Protein AF-A0A317MPT0-F1 (afdb_monomer)

Radius of gyration: 15.63 Å; Cα contacts (8 Å, |Δi|>4): 198; chains: 1; bounding box: 36×41×41 Å

pLDDT: mean 90.47, std 11.05, range [41.41, 98.31]

Foldseek 3Di:
DQLVVVPDPQAVPEDPVLSCLLRVQLVVQCVVPNDDDRSNVRSLLSSLQQWAQQASHIDGDPPSRGHHQDPQNVQPCRPVDPPSGDDDLQRHRLVDDLVSLLVSCVVLVPPPSVVDDSVRSSVSRSVNNVVRNVVVVVVVVVVD

Secondary structure (DSSP, 8-state):
--HHHH--HHHHTS-HHHHHHHHHHHHHHHHHH-SSHHHHHHHHHHHHHHEEEETTEEEEPGGG--S-SSHHHH-TTTTTSTT------TTS-TTS-HHHHHHHHHHTT-TTGGG--HHHHHHHHHHHHHHHHHHHHHHHHT--

Mean predicted aligned error: 4.8 Å

Solvent-accessible surface area (backbone atoms only — not comparable to full-atom values): 7838 Å² total; per-residue (Å²): 132,60,30,80,79,70,54,50,70,38,39,72,68,21,52,70,67,54,36,48,42,26,27,58,38,21,44,56,29,27,75,73,72,37,86,55,73,67,14,54,53,51,6,52,50,56,31,32,27,45,25,23,45,58,45,46,23,44,40,75,35,73,94,75,40,72,44,58,26,30,71,34,65,65,40,91,46,47,91,73,42,94,88,53,64,54,79,71,42,82,43,29,52,61,69,54,53,54,66,56,44,45,52,53,30,56,76,69,66,48,80,70,53,90,78,48,53,58,66,54,37,45,52,49,46,33,54,48,16,53,53,42,39,52,50,62,54,52,55,56,67,76,74,113

Sequence (144 aa):
MPGVDELPDTLRRSPKKAQRTWIEAHDSAVDEYGEGERAHRVAFAAVKRKFEKVGDHWEAKEGNGSGPSDEQAKNPRAGRRPGADRPTAGGVDAEATKDHLYKRARQLDVRGRSSMTKDELVEALRKESDRRTSRSGSSRRRSR

Structure (mmCIF, N/CA/C/O backbone):
data_AF-A0A317MPT0-F1
#
_entry.id   AF-A0A317MPT0-F1
#
loop_
_atom_site.group_PDB
_atom_site.id
_atom_site.type_symbol
_atom_site.label_atom_id
_atom_site.label_alt_id
_atom_site.label_comp_id
_atom_site.label_asym_id
_atom_site.label_entity_id
_atom_site.label_seq_id
_atom_site.pdbx_PDB_ins_code
_atom_site.Cartn_x
_atom_site.Cartn_y
_atom_site.Cartn_z
_atom_site.occupancy
_atom_site.B_iso_or_equiv
_atom_site.auth_seq_id
_atom_site.auth_comp_id
_atom_site.auth_asym_id
_atom_site.auth_atom_id
_atom_site.pdbx_PDB_model_num
ATOM 1 N N . MET A 1 1 ? 11.179 -9.764 -20.758 1.00 74.88 1 MET A N 1
ATOM 2 C CA . MET A 1 1 ? 9.882 -10.464 -20.741 1.00 74.88 1 MET A CA 1
ATOM 3 C C . MET A 1 1 ? 8.786 -9.417 -20.625 1.00 74.88 1 MET A C 1
ATOM 5 O O . MET A 1 1 ? 8.986 -8.462 -19.8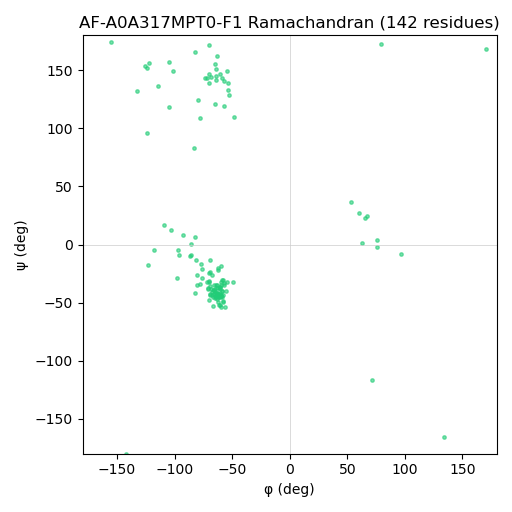79 1.00 74.88 1 MET A O 1
ATOM 9 N N . PRO A 1 2 ? 7.658 -9.543 -21.343 1.00 85.62 2 PRO A N 1
ATOM 10 C CA . PRO A 1 2 ? 6.566 -8.585 -21.213 1.00 85.62 2 PRO A CA 1
ATOM 11 C C . PRO A 1 2 ? 5.883 -8.731 -19.843 1.00 85.62 2 PRO A C 1
ATOM 13 O O . PRO A 1 2 ? 5.754 -9.832 -19.302 1.00 85.62 2 PRO A O 1
ATOM 16 N N . GLY A 1 3 ? 5.401 -7.627 -19.277 1.00 80.44 3 GLY A N 1
ATOM 17 C CA . GLY A 1 3 ? 4.860 -7.576 -17.918 1.00 80.44 3 GLY A CA 1
ATOM 18 C C . GLY A 1 3 ? 3.622 -8.452 -17.711 1.00 80.44 3 GLY A C 1
ATOM 19 O O . GLY A 1 3 ? 3.331 -8.880 -16.596 1.00 80.44 3 GLY A O 1
ATOM 20 N N . VAL A 1 4 ? 2.895 -8.792 -18.776 1.00 89.06 4 VAL A N 1
ATOM 21 C CA . VAL A 1 4 ? 1.796 -9.773 -18.705 1.00 89.06 4 VAL A CA 1
ATOM 22 C C . VAL A 1 4 ? 2.270 -11.151 -18.230 1.00 89.06 4 VAL A C 1
ATOM 24 O O . VAL A 1 4 ? 1.552 -11.816 -17.477 1.00 89.06 4 VAL A O 1
ATOM 27 N N . ASP A 1 5 ? 3.483 -11.553 -18.611 1.00 89.62 5 ASP A N 1
ATOM 28 C CA . ASP A 1 5 ? 4.053 -12.856 -18.269 1.00 89.62 5 ASP A CA 1
ATOM 29 C C . ASP A 1 5 ? 4.622 -12.851 -16.849 1.00 89.62 5 ASP A C 1
ATOM 31 O O . ASP A 1 5 ? 4.461 -13.821 -16.103 1.00 89.62 5 ASP A O 1
ATOM 35 N N . GLU A 1 6 ? 5.186 -11.717 -16.433 1.00 91.44 6 GLU A N 1
ATOM 36 C CA . GLU A 1 6 ? 5.774 -11.527 -15.103 1.00 91.44 6 GLU A CA 1
ATOM 37 C C . GLU A 1 6 ? 4.761 -11.109 -14.030 1.00 91.44 6 GL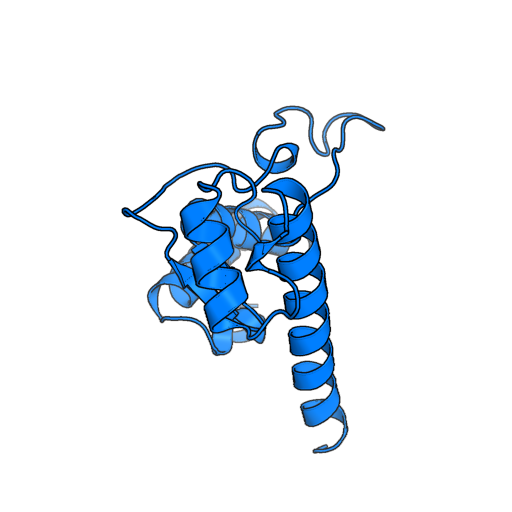U A C 1
ATOM 39 O O . GLU A 1 6 ? 5.119 -10.946 -12.862 1.00 91.44 6 GLU A O 1
ATOM 44 N N . LEU A 1 7 ? 3.483 -10.968 -14.401 1.00 93.31 7 LEU A N 1
ATOM 45 C CA . LEU A 1 7 ? 2.449 -10.441 -13.522 1.00 93.31 7 LEU A CA 1
ATOM 46 C C . LEU A 1 7 ? 2.341 -11.257 -12.217 1.00 93.31 7 LEU A C 1
ATOM 48 O O . LEU A 1 7 ? 1.961 -12.439 -12.261 1.00 93.31 7 LEU A O 1
ATOM 52 N N . PRO A 1 8 ? 2.573 -10.628 -11.048 1.00 93.06 8 PRO A N 1
ATOM 53 C CA . PRO A 1 8 ? 2.488 -11.294 -9.759 1.00 93.06 8 PRO A CA 1
ATOM 54 C C . PRO A 1 8 ? 1.097 -11.859 -9.484 1.00 93.06 8 PRO A C 1
ATOM 56 O O . PRO A 1 8 ? 0.072 -11.266 -9.819 1.00 93.06 8 PRO A O 1
ATOM 59 N N . ASP A 1 9 ? 1.047 -12.978 -8.770 1.00 92.31 9 ASP A N 1
ATOM 60 C CA . ASP A 1 9 ? -0.206 -13.663 -8.446 1.00 92.31 9 ASP A CA 1
ATOM 61 C C . ASP A 1 9 ? -1.215 -12.802 -7.695 1.00 92.31 9 ASP A C 1
ATOM 63 O O . ASP A 1 9 ? -2.422 -12.930 -7.910 1.00 92.31 9 ASP A O 1
ATOM 67 N N . THR A 1 10 ? -0.724 -11.914 -6.830 1.00 94.38 10 THR A N 1
ATOM 68 C CA . THR A 1 10 ? -1.585 -10.959 -6.134 1.00 94.38 10 THR A CA 1
ATOM 69 C C . THR A 1 10 ? -2.287 -10.034 -7.114 1.00 94.38 10 THR A C 1
ATOM 71 O O . THR A 1 10 ? -3.465 -9.761 -6.938 1.00 94.38 10 THR A O 1
ATOM 74 N N . LEU A 1 11 ? -1.613 -9.620 -8.187 1.00 95.94 11 LEU A N 1
ATOM 75 C CA . LEU A 1 11 ? -2.183 -8.779 -9.234 1.00 95.94 11 LEU A CA 1
ATOM 76 C C . LEU A 1 11 ? -3.071 -9.559 -10.199 1.00 95.94 11 LEU A C 1
ATOM 78 O O . LEU A 1 11 ? -4.100 -9.034 -10.614 1.00 95.94 11 LEU A O 1
ATOM 82 N N . ARG A 1 12 ? -2.758 -10.827 -10.495 1.00 95.00 12 ARG A N 1
ATOM 83 C CA . ARG A 1 12 ? -3.633 -11.696 -11.306 1.00 95.00 12 ARG A CA 1
ATOM 84 C C . ARG A 1 12 ? -5.042 -11.831 -10.708 1.00 95.00 12 ARG A C 1
ATOM 86 O O . ARG A 1 12 ? -6.005 -11.933 -11.463 1.00 95.00 12 ARG A O 1
ATOM 93 N N . ARG A 1 13 ? -5.162 -11.798 -9.375 1.00 94.81 13 ARG A N 1
ATOM 94 C CA . ARG A 1 13 ? -6.443 -11.807 -8.637 1.00 94.81 13 ARG A CA 1
ATOM 95 C C . ARG A 1 13 ? -7.072 -10.419 -8.451 1.00 94.81 13 ARG A C 1
ATOM 97 O O . ARG A 1 13 ? -8.211 -10.329 -8.009 1.00 94.81 13 ARG A O 1
ATOM 104 N N . SER A 1 14 ? -6.354 -9.349 -8.783 1.00 96.69 14 SER A N 1
ATOM 105 C CA . SER A 1 14 ? -6.823 -7.965 -8.653 1.00 96.69 14 SER A CA 1
ATOM 106 C C . SER A 1 14 ? -7.694 -7.520 -9.833 1.00 96.69 14 SER A C 1
ATOM 108 O O . SER A 1 14 ? -7.638 -8.127 -10.906 1.00 96.69 14 SER A O 1
ATOM 110 N N . PRO A 1 15 ? -8.427 -6.396 -9.709 1.00 96.56 15 PRO A N 1
ATOM 111 C CA . PRO A 1 15 ? -9.136 -5.774 -10.821 1.00 96.56 15 PRO A CA 1
ATOM 1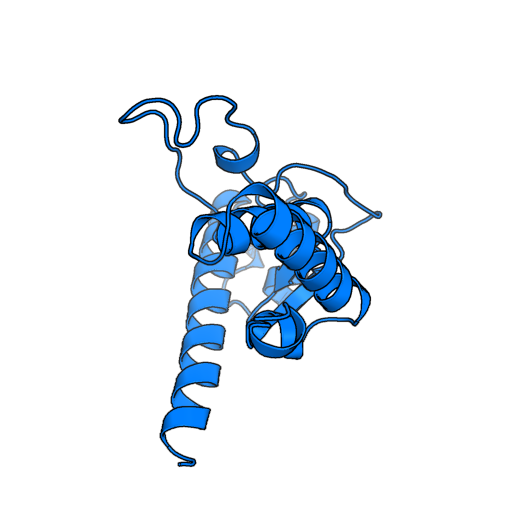12 C C . PRO A 1 15 ? -8.226 -5.481 -12.020 1.00 96.56 15 PRO A C 1
ATOM 114 O O . PRO A 1 15 ? -7.052 -5.131 -11.868 1.00 96.56 15 PRO A O 1
ATOM 117 N N . LYS A 1 16 ? -8.794 -5.518 -13.233 1.00 97.19 16 LYS A N 1
ATOM 118 C CA . LYS A 1 16 ? -8.058 -5.295 -14.494 1.00 97.19 16 LYS A CA 1
ATOM 119 C C . LYS A 1 16 ? -7.277 -3.983 -14.532 1.00 97.19 16 LYS A C 1
ATOM 121 O O . LYS A 1 16 ? -6.198 -3.933 -15.110 1.00 97.19 16 LYS A O 1
ATOM 126 N N . LYS A 1 17 ? -7.775 -2.936 -13.872 1.00 96.06 17 LYS A N 1
ATOM 127 C CA . LYS A 1 17 ? -7.078 -1.647 -13.779 1.00 96.06 17 LYS A CA 1
ATOM 128 C C . LYS A 1 17 ? -5.760 -1.744 -12.996 1.00 96.06 17 LYS A C 1
ATOM 130 O O . LYS A 1 17 ? -4.787 -1.113 -13.395 1.00 96.06 17 LYS A O 1
ATOM 135 N N . ALA A 1 18 ? -5.710 -2.543 -11.927 1.00 96.56 18 ALA A N 1
ATOM 136 C CA . ALA A 1 18 ? -4.485 -2.776 -11.160 1.00 96.56 18 ALA A CA 1
ATOM 137 C C . ALA A 1 18 ? -3.471 -3.591 -11.973 1.00 96.56 18 ALA A C 1
ATOM 139 O O . ALA A 1 18 ? -2.298 -3.234 -12.013 1.00 96.56 18 ALA A O 1
ATOM 140 N N . GLN A 1 19 ? -3.945 -4.627 -12.679 1.00 98.00 19 GLN A N 1
ATOM 141 C CA . GLN A 1 19 ? -3.124 -5.430 -13.595 1.00 98.00 19 GLN A CA 1
ATOM 142 C C . GLN A 1 19 ? -2.467 -4.542 -14.652 1.00 98.00 19 GLN A C 1
ATOM 144 O O . GLN A 1 19 ? -1.247 -4.518 -14.760 1.00 98.00 19 GLN A O 1
ATOM 149 N N . ARG A 1 20 ? -3.272 -3.748 -15.370 1.00 97.56 20 ARG A N 1
ATOM 150 C CA . ARG A 1 20 ? -2.785 -2.824 -16.402 1.00 97.56 20 ARG A CA 1
ATOM 151 C C . ARG A 1 20 ? -1.802 -1.797 -15.856 1.00 97.56 20 ARG A C 1
ATOM 153 O O . ARG A 1 20 ? -0.764 -1.597 -16.461 1.00 97.56 20 ARG A O 1
ATOM 160 N N . THR A 1 21 ? -2.094 -1.212 -14.692 1.00 97.44 21 THR A N 1
ATOM 161 C CA . THR A 1 21 ? -1.191 -0.242 -14.049 1.00 97.44 21 THR A CA 1
ATOM 162 C C . THR A 1 21 ? 0.179 -0.857 -13.767 1.00 97.44 21 THR A C 1
ATOM 164 O O . THR A 1 21 ? 1.190 -0.186 -13.941 1.00 97.44 21 THR A O 1
ATOM 167 N N . TRP A 1 22 ? 0.222 -2.120 -13.330 1.00 97.88 22 TRP A N 1
ATOM 168 C CA . TRP A 1 22 ? 1.485 -2.815 -13.106 1.00 97.88 22 TRP A CA 1
ATOM 169 C C . TRP A 1 22 ? 2.198 -3.138 -14.417 1.00 97.88 22 TRP A C 1
ATOM 171 O O . TRP A 1 22 ? 3.376 -2.841 -14.523 1.00 97.88 22 TRP A O 1
ATOM 181 N N . ILE A 1 23 ? 1.491 -3.701 -15.404 1.00 97.94 23 ILE A N 1
ATOM 182 C CA . ILE A 1 23 ? 2.063 -4.101 -16.702 1.00 97.94 23 ILE A CA 1
ATOM 183 C C . ILE A 1 23 ? 2.653 -2.889 -17.425 1.00 97.94 23 ILE A C 1
ATOM 185 O O . ILE A 1 23 ? 3.824 -2.907 -17.774 1.00 97.94 23 ILE A O 1
ATOM 189 N N . GLU A 1 24 ? 1.876 -1.814 -17.573 1.00 97.62 24 GLU A N 1
ATOM 190 C CA . GLU A 1 24 ? 2.313 -0.593 -18.260 1.00 97.62 24 GLU A CA 1
ATOM 191 C C . GLU A 1 24 ? 3.555 0.005 -17.571 1.00 97.62 24 GLU A C 1
ATOM 193 O O . GLU A 1 24 ? 4.537 0.337 -18.230 1.00 97.62 24 GLU A O 1
ATOM 198 N N . ALA A 1 25 ? 3.553 0.084 -16.235 1.00 97.56 25 ALA A N 1
ATOM 199 C CA . ALA A 1 25 ? 4.694 0.598 -15.479 1.00 97.56 25 ALA A CA 1
ATOM 200 C C . ALA A 1 25 ? 5.908 -0.344 -15.498 1.00 97.56 25 ALA A C 1
ATOM 202 O O . ALA A 1 25 ? 7.040 0.128 -15.437 1.00 97.56 25 ALA A O 1
ATOM 203 N N . HIS A 1 26 ? 5.680 -1.656 -15.550 1.00 97.94 26 HIS A N 1
ATOM 204 C CA . HIS A 1 26 ? 6.731 -2.655 -15.660 1.00 97.94 26 HIS A CA 1
ATOM 205 C C . HIS A 1 26 ? 7.428 -2.549 -17.010 1.00 97.94 26 HIS A C 1
ATOM 207 O O . HIS A 1 26 ? 8.641 -2.390 -17.040 1.00 97.94 26 HIS A O 1
ATOM 213 N N . ASP A 1 27 ? 6.663 -2.574 -18.101 1.00 97.12 27 ASP A N 1
ATOM 214 C CA . ASP A 1 27 ? 7.199 -2.546 -19.460 1.00 97.12 27 ASP A CA 1
ATOM 215 C C . ASP A 1 27 ? 7.991 -1.257 -19.700 1.00 97.12 27 ASP A C 1
ATOM 217 O O . ASP A 1 27 ? 9.147 -1.319 -20.103 1.00 97.12 27 ASP A O 1
ATOM 221 N N . SER A 1 28 ? 7.455 -0.100 -19.288 1.00 97.56 28 SER A N 1
ATOM 222 C CA . SER A 1 28 ? 8.208 1.163 -19.352 1.00 97.56 28 SER A CA 1
ATOM 223 C C . SER A 1 28 ? 9.493 1.142 -18.516 1.00 97.56 28 SER A C 1
ATOM 225 O O . SER A 1 28 ? 10.500 1.723 -18.908 1.00 97.56 28 SER A O 1
ATOM 227 N N . ALA A 1 29 ? 9.483 0.489 -17.351 1.00 96.25 29 ALA A N 1
ATOM 228 C CA . ALA A 1 29 ? 10.668 0.405 -16.505 1.00 96.25 29 ALA A CA 1
ATOM 229 C C . ALA A 1 29 ? 11.701 -0.607 -17.027 1.00 96.25 29 ALA A C 1
ATOM 231 O O . ALA A 1 29 ? 12.890 -0.416 -16.785 1.00 96.25 29 ALA A O 1
ATOM 232 N N . VAL A 1 30 ? 11.271 -1.655 -17.734 1.00 96.69 30 VAL A N 1
ATOM 233 C CA . VAL A 1 30 ? 12.162 -2.563 -18.469 1.00 96.69 30 VAL A CA 1
ATOM 234 C C . VAL A 1 30 ? 12.810 -1.831 -19.636 1.00 96.69 30 VAL A C 1
ATOM 236 O O . VAL A 1 30 ? 14.021 -1.941 -19.803 1.00 96.69 30 VAL A O 1
ATOM 239 N N . ASP A 1 31 ? 12.046 -1.037 -20.386 1.00 95.81 31 ASP A N 1
ATOM 240 C CA . ASP A 1 31 ? 12.588 -0.229 -21.482 1.00 95.81 31 ASP A CA 1
ATOM 241 C C . ASP A 1 31 ? 13.641 0.777 -20.981 1.00 95.81 31 ASP A C 1
ATOM 243 O O . ASP A 1 31 ? 14.662 0.994 -21.631 1.00 95.81 31 ASP A O 1
ATOM 247 N N . GLU A 1 32 ? 13.423 1.376 -19.804 1.00 96.69 32 GLU A N 1
ATOM 248 C CA . GLU A 1 32 ? 14.326 2.389 -19.243 1.00 96.69 32 GLU A CA 1
ATOM 249 C C . GLU A 1 32 ? 15.543 1.795 -18.511 1.00 96.69 32 GLU A C 1
ATOM 251 O O . GLU A 1 32 ? 16.654 2.319 -18.611 1.00 96.69 32 GLU A O 1
ATOM 256 N N . TYR A 1 33 ? 15.346 0.729 -17.731 1.00 92.69 33 TYR A N 1
ATOM 257 C CA . TYR A 1 33 ? 16.351 0.216 -16.790 1.00 92.69 33 TYR A CA 1
ATOM 258 C C . TYR A 1 33 ? 16.825 -1.209 -17.087 1.00 92.69 33 TYR A C 1
ATOM 260 O O . TYR A 1 33 ? 17.724 -1.695 -16.396 1.00 92.69 33 TYR A O 1
ATOM 268 N N . GLY A 1 34 ? 16.236 -1.877 -18.075 1.00 93.88 34 GLY A N 1
ATOM 269 C CA . GLY A 1 34 ? 16.404 -3.304 -18.310 1.00 93.88 34 GLY A CA 1
ATOM 270 C C . GLY A 1 34 ? 15.561 -4.174 -17.375 1.00 93.88 34 GLY A C 1
ATOM 271 O O . GLY A 1 34 ? 14.928 -3.714 -16.418 1.00 93.88 34 GLY A O 1
ATOM 272 N N . GLU A 1 35 ? 15.563 -5.473 -17.663 1.00 91.81 35 GLU A N 1
ATOM 273 C CA . GLU A 1 35 ? 14.863 -6.474 -16.859 1.00 91.81 35 GLU A CA 1
ATOM 274 C C . GLU A 1 35 ? 15.447 -6.585 -15.442 1.00 91.81 35 GLU A C 1
ATOM 276 O O . GLU A 1 35 ? 16.658 -6.482 -15.230 1.00 91.81 35 GLU A O 1
ATOM 281 N N . GLY A 1 36 ? 14.578 -6.841 -14.459 1.00 91.38 36 GLY A N 1
ATOM 282 C CA . GLY A 1 36 ? 14.985 -7.196 -13.101 1.00 91.38 36 GLY A CA 1
ATOM 283 C C . GLY A 1 36 ? 14.250 -6.452 -11.987 1.00 91.38 36 GLY A C 1
ATOM 284 O O . GLY A 1 36 ? 13.222 -5.799 -12.175 1.00 91.38 36 GLY A O 1
ATOM 285 N N . GLU A 1 37 ? 14.809 -6.542 -10.777 1.00 91.06 37 GLU A N 1
ATOM 286 C CA . GLU A 1 37 ? 14.161 -6.092 -9.537 1.00 91.06 37 GLU A CA 1
ATOM 287 C C . GLU A 1 37 ? 13.784 -4.599 -9.557 1.00 91.06 37 GLU A C 1
ATOM 289 O O . GLU A 1 37 ? 12.807 -4.177 -8.936 1.00 91.06 37 GLU A O 1
ATOM 294 N N . ARG A 1 38 ? 14.544 -3.764 -10.277 1.00 91.69 38 ARG A N 1
ATOM 295 C CA . ARG A 1 38 ? 14.239 -2.333 -10.400 1.00 91.69 38 ARG A CA 1
ATOM 296 C C . ARG A 1 38 ? 12.923 -2.099 -11.143 1.00 91.69 38 ARG A C 1
ATOM 298 O O . ARG A 1 38 ? 12.103 -1.335 -10.631 1.00 91.69 38 ARG A O 1
ATOM 305 N N . ALA A 1 39 ? 12.694 -2.783 -12.264 1.00 94.81 39 ALA A N 1
ATOM 306 C CA . ALA A 1 39 ? 11.443 -2.686 -13.014 1.00 94.81 39 ALA A CA 1
ATOM 307 C C . ALA A 1 39 ? 10.247 -3.134 -12.160 1.00 94.81 39 ALA A C 1
ATOM 309 O O . ALA A 1 39 ? 9.240 -2.432 -12.057 1.00 94.81 39 ALA A O 1
ATOM 310 N N . HIS A 1 40 ? 10.411 -4.232 -11.417 1.00 94.38 40 HIS A N 1
ATOM 311 C CA . HIS A 1 40 ? 9.386 -4.745 -10.502 1.00 94.38 40 HIS A CA 1
ATOM 312 C C . HIS A 1 40 ? 9.050 -3.742 -9.394 1.00 94.38 40 HIS A C 1
ATOM 314 O O . HIS A 1 40 ? 7.875 -3.499 -9.104 1.00 94.38 40 HIS A O 1
ATOM 320 N N . ARG A 1 41 ? 10.064 -3.116 -8.780 1.00 92.88 41 ARG A N 1
ATOM 321 C CA . ARG A 1 41 ? 9.860 -2.098 -7.735 1.00 92.88 41 ARG A CA 1
ATOM 322 C C . ARG A 1 41 ? 9.117 -0.873 -8.262 1.00 92.88 41 ARG A C 1
ATOM 324 O O . ARG A 1 41 ? 8.220 -0.385 -7.572 1.00 92.88 41 ARG A O 1
ATOM 331 N N . VAL A 1 42 ? 9.449 -0.402 -9.466 1.00 94.38 42 VAL A N 1
ATOM 332 C CA . VAL A 1 42 ? 8.749 0.718 -10.121 1.00 94.38 42 VAL A CA 1
ATOM 333 C C . VAL A 1 42 ? 7.290 0.354 -10.394 1.00 94.38 42 VAL A C 1
ATOM 335 O O . VAL A 1 42 ? 6.389 1.107 -10.016 1.00 94.38 42 VAL A O 1
ATOM 338 N N . ALA A 1 43 ? 7.039 -0.835 -10.939 1.00 96.44 43 ALA A N 1
ATOM 339 C CA . ALA A 1 43 ? 5.691 -1.317 -11.213 1.00 96.44 43 ALA A CA 1
ATOM 340 C C . ALA A 1 43 ? 4.834 -1.415 -9.937 1.00 96.44 43 ALA A C 1
ATOM 342 O O . ALA A 1 43 ? 3.704 -0.919 -9.885 1.00 96.44 43 ALA A O 1
ATOM 343 N N . PHE A 1 44 ? 5.380 -1.964 -8.847 1.00 95.75 44 PHE A N 1
ATOM 344 C CA . PHE A 1 44 ? 4.684 -1.986 -7.557 1.00 95.75 44 PHE A CA 1
ATOM 345 C C . PHE A 1 44 ? 4.482 -0.594 -6.954 1.00 95.75 44 PHE A C 1
ATOM 347 O O . PHE A 1 44 ? 3.457 -0.356 -6.312 1.00 95.75 44 PHE A O 1
ATOM 354 N N . ALA A 1 45 ? 5.420 0.338 -7.142 1.00 94.00 45 ALA A N 1
ATOM 355 C CA . ALA A 1 45 ? 5.236 1.718 -6.708 1.00 94.00 45 ALA A CA 1
ATOM 356 C C . ALA A 1 45 ? 4.056 2.374 -7.444 1.00 94.00 45 ALA A C 1
ATOM 358 O O . ALA A 1 45 ? 3.226 3.013 -6.796 1.00 94.00 45 ALA A O 1
ATOM 359 N N . ALA A 1 46 ? 3.921 2.154 -8.756 1.00 95.38 46 ALA A N 1
ATOM 360 C CA . ALA A 1 46 ? 2.791 2.647 -9.542 1.00 95.38 46 ALA A CA 1
ATOM 361 C C . ALA A 1 46 ? 1.447 2.089 -9.042 1.00 95.38 46 ALA A C 1
ATOM 363 O O . ALA A 1 46 ? 0.491 2.848 -8.866 1.00 95.38 46 ALA A O 1
ATOM 364 N N . VAL A 1 47 ? 1.388 0.789 -8.728 1.00 96.50 47 VAL A N 1
ATOM 365 C CA . VAL A 1 47 ? 0.196 0.159 -8.135 1.00 96.50 47 VAL A CA 1
ATOM 366 C C . VAL A 1 47 ? -0.141 0.788 -6.781 1.00 96.50 47 VAL A C 1
ATOM 368 O O . VAL A 1 47 ? -1.260 1.268 -6.602 1.00 96.50 47 VAL A O 1
ATOM 371 N N . LYS A 1 48 ? 0.826 0.873 -5.857 1.00 94.50 48 LYS A N 1
ATOM 372 C CA . LYS A 1 48 ? 0.625 1.400 -4.490 1.00 94.50 48 LYS A CA 1
ATOM 373 C C . LYS A 1 48 ? 0.136 2.848 -4.433 1.00 94.50 48 LYS A C 1
ATOM 375 O O . LYS A 1 48 ? -0.386 3.281 -3.406 1.00 94.50 48 LYS A O 1
ATOM 380 N N . ARG A 1 49 ? 0.297 3.613 -5.517 1.00 93.62 49 ARG A N 1
ATOM 381 C CA . ARG A 1 49 ? -0.218 4.986 -5.595 1.00 93.62 49 ARG A CA 1
ATOM 382 C C . ARG A 1 49 ? -1.737 5.057 -5.676 1.00 93.62 49 ARG A C 1
ATOM 384 O O . ARG A 1 49 ? -2.290 6.043 -5.208 1.00 93.62 49 ARG A O 1
ATOM 391 N N . LYS A 1 50 ? -2.391 4.068 -6.291 1.00 94.62 50 LYS A N 1
ATOM 392 C CA . LYS A 1 50 ? -3.845 4.075 -6.569 1.00 94.62 50 LYS A CA 1
ATOM 393 C C . LYS A 1 50 ? -4.583 2.881 -5.968 1.00 94.62 50 LYS A C 1
ATOM 395 O O . LYS A 1 50 ? -5.808 2.895 -5.866 1.00 94.62 50 LYS A O 1
ATOM 400 N N . PHE A 1 51 ? -3.840 1.845 -5.610 1.00 96.38 51 PHE A N 1
ATOM 401 C CA . PHE A 1 51 ? -4.352 0.601 -5.073 1.00 96.38 51 PHE A CA 1
ATOM 402 C C . PHE A 1 51 ? -3.667 0.285 -3.750 1.00 96.38 51 PHE A C 1
ATOM 404 O O . PHE A 1 51 ? -2.524 0.675 -3.511 1.00 96.38 51 PHE A O 1
ATOM 411 N N . GLU A 1 52 ? -4.366 -0.459 -2.913 1.00 96.38 52 GLU A N 1
ATOM 412 C CA . GLU A 1 52 ? -3.875 -0.994 -1.652 1.00 96.38 52 GLU A CA 1
ATOM 413 C C . GLU A 1 52 ? -4.046 -2.513 -1.640 1.00 96.38 52 GLU A C 1
ATOM 415 O O . GLU A 1 52 ? -4.924 -3.067 -2.306 1.00 96.38 52 GLU A O 1
ATOM 420 N N . LYS A 1 53 ? -3.186 -3.203 -0.900 1.00 95.62 53 LYS A N 1
ATOM 421 C CA . LYS A 1 53 ? -3.243 -4.652 -0.756 1.00 95.62 53 LYS A CA 1
ATOM 422 C C . LYS A 1 53 ? -4.317 -5.011 0.269 1.00 95.62 53 LYS A C 1
ATOM 424 O O . LYS A 1 53 ? -4.255 -4.572 1.415 1.00 95.62 53 LYS A O 1
ATOM 429 N N . VAL A 1 54 ? -5.268 -5.844 -0.143 1.00 95.88 54 VAL A N 1
ATOM 430 C CA . VAL A 1 54 ? -6.365 -6.347 0.690 1.00 95.88 54 VAL A CA 1
ATOM 431 C C . VAL A 1 54 ? -6.323 -7.870 0.644 1.00 95.88 54 VAL A C 1
ATOM 433 O O . VAL A 1 54 ? -6.790 -8.511 -0.294 1.00 95.88 54 VAL A O 1
ATOM 436 N N . GLY A 1 55 ? -5.691 -8.480 1.646 1.00 94.38 55 GLY A N 1
ATOM 437 C CA . GLY A 1 55 ? -5.498 -9.924 1.657 1.00 94.38 55 GLY A CA 1
ATOM 438 C C . GLY A 1 55 ? -4.458 -10.355 0.618 1.00 94.38 55 GLY A C 1
ATOM 439 O O . GLY A 1 55 ? -3.279 -10.019 0.720 1.00 94.38 55 GLY A O 1
ATOM 440 N N . ASP A 1 56 ? -4.879 -11.134 -0.374 1.00 94.38 56 ASP A N 1
ATOM 441 C CA . ASP A 1 56 ? -4.006 -11.677 -1.419 1.00 94.38 56 ASP A CA 1
ATOM 442 C C . ASP A 1 56 ? -4.225 -11.050 -2.803 1.00 94.38 56 ASP A C 1
ATOM 444 O O . ASP A 1 56 ? -3.762 -11.618 -3.796 1.00 94.38 56 ASP A O 1
ATOM 448 N N . HIS A 1 57 ? -4.893 -9.898 -2.866 1.00 96.12 57 HIS A N 1
ATOM 449 C CA . HIS A 1 57 ? -5.080 -9.095 -4.071 1.00 96.12 57 HIS A CA 1
ATOM 450 C C . HIS A 1 57 ? -5.003 -7.594 -3.752 1.00 96.12 57 HIS A C 1
ATOM 452 O O . HIS A 1 57 ? -4.745 -7.193 -2.616 1.00 96.12 57 HIS A O 1
ATOM 458 N N . TRP A 1 58 ? -5.163 -6.765 -4.779 1.00 96.94 58 TRP A N 1
ATOM 459 C CA . TRP A 1 58 ? -5.125 -5.308 -4.695 1.00 96.94 58 TRP A CA 1
ATOM 460 C C . TRP A 1 58 ? -6.488 -4.718 -5.019 1.00 96.94 58 TRP A C 1
ATOM 462 O O . TRP A 1 58 ? -7.100 -5.095 -6.016 1.00 96.94 58 TRP A O 1
ATOM 472 N N . GLU A 1 59 ? -6.917 -3.743 -4.230 1.00 95.81 59 GLU A N 1
ATOM 473 C CA . GLU A 1 59 ? -8.158 -3.003 -4.429 1.00 95.81 59 GLU A CA 1
ATOM 474 C C . GLU A 1 59 ? -7.887 -1.509 -4.568 1.00 95.81 59 GLU A C 1
ATOM 476 O O . GLU A 1 59 ? -6.847 -1.014 -4.141 1.00 95.81 59 GLU A O 1
ATOM 481 N N . ALA A 1 60 ? -8.797 -0.779 -5.215 1.00 94.94 60 ALA A N 1
ATOM 482 C CA . ALA A 1 60 ? -8.662 0.669 -5.330 1.00 94.94 60 ALA A CA 1
ATOM 483 C C . ALA A 1 60 ? -8.744 1.320 -3.943 1.00 94.94 60 ALA A C 1
ATOM 485 O O . ALA A 1 60 ? -9.557 0.908 -3.112 1.00 94.94 60 ALA A O 1
ATOM 486 N N . LYS A 1 61 ? -7.926 2.350 -3.718 1.00 92.50 61 LYS A N 1
ATOM 487 C CA . LYS A 1 61 ? -8.019 3.181 -2.513 1.00 92.50 61 LYS A CA 1
ATOM 488 C C . LYS A 1 61 ? -9.360 3.927 -2.471 1.00 92.50 61 LYS A C 1
ATOM 490 O O . LYS A 1 61 ? -9.935 4.239 -3.520 1.00 92.50 61 LYS A O 1
ATOM 495 N N . GLU A 1 62 ? -9.853 4.228 -1.267 1.00 86.38 62 GLU A N 1
ATOM 496 C CA . GLU A 1 62 ? -11.114 4.965 -1.076 1.00 86.38 62 GLU A CA 1
ATOM 497 C C . GLU A 1 62 ? -11.053 6.345 -1.765 1.00 86.38 62 GLU A C 1
ATOM 499 O O . GLU A 1 62 ? -10.001 6.983 -1.829 1.00 86.38 62 GLU A O 1
ATOM 504 N N . GLY A 1 63 ? -12.172 6.794 -2.343 1.00 72.81 63 GLY A N 1
ATOM 505 C CA . GLY A 1 63 ? -12.300 8.140 -2.922 1.00 72.81 63 GLY A CA 1
ATOM 506 C C . GLY A 1 63 ? -11.421 8.449 -4.145 1.00 72.81 63 GLY A C 1
ATOM 507 O O . GLY A 1 63 ? -11.161 9.618 -4.405 1.00 72.81 63 GLY A O 1
ATOM 508 N N . ASN A 1 64 ? -10.951 7.441 -4.896 1.00 64.62 64 ASN A N 1
ATOM 509 C CA . ASN A 1 64 ? -9.901 7.594 -5.923 1.00 64.62 64 ASN A CA 1
ATOM 510 C C . ASN A 1 64 ? -8.566 8.110 -5.352 1.00 64.62 64 ASN A C 1
ATOM 512 O O . ASN A 1 64 ? -7.795 8.745 -6.078 1.00 64.62 64 ASN A O 1
ATOM 516 N N . GLY A 1 65 ? -8.295 7.835 -4.070 1.00 66.94 65 GLY A N 1
ATOM 517 C CA . GLY A 1 65 ? -7.093 8.267 -3.368 1.00 66.94 65 GLY A CA 1
ATOM 518 C C . GLY A 1 65 ? -5.830 7.966 -4.172 1.00 66.94 65 GLY A C 1
ATOM 519 O O . GLY A 1 65 ? -5.452 6.813 -4.366 1.00 66.94 65 GLY A O 1
ATOM 520 N N . SER A 1 66 ? -5.196 9.024 -4.672 1.00 77.69 66 SER A N 1
ATOM 521 C CA . SER A 1 66 ? -3.901 8.969 -5.340 1.00 77.69 66 SER A CA 1
ATOM 522 C C . SER A 1 66 ? -2.876 9.526 -4.372 1.00 77.69 66 SER A C 1
ATOM 524 O O . SER A 1 66 ? -2.970 10.684 -3.969 1.00 77.69 66 SER A O 1
ATOM 526 N N . GLY A 1 67 ? -1.904 8.716 -3.976 1.00 85.56 67 GLY A N 1
ATOM 527 C CA . GLY A 1 67 ? -0.933 9.160 -2.990 1.00 85.56 67 GLY A CA 1
ATOM 528 C C . GLY A 1 67 ? -0.032 8.050 -2.471 1.00 85.56 67 GLY A C 1
ATOM 529 O O . GLY A 1 67 ? -0.282 6.868 -2.733 1.00 85.56 67 GLY A O 1
ATOM 530 N N . PRO A 1 68 ? 1.035 8.425 -1.754 1.00 89.12 68 PRO A N 1
ATOM 531 C CA . PRO A 1 68 ? 1.917 7.466 -1.103 1.00 89.12 68 PRO A CA 1
ATOM 532 C C . PRO A 1 68 ?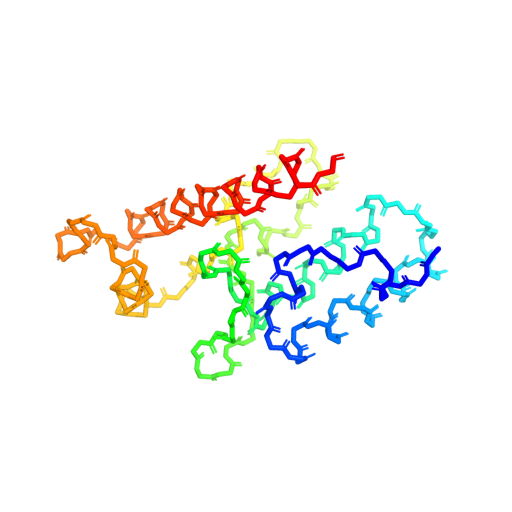 1.114 6.580 -0.142 1.00 89.12 68 PRO A C 1
ATOM 534 O O . PRO A 1 68 ? 0.194 7.052 0.513 1.00 89.12 68 PRO A O 1
ATOM 537 N N . SER A 1 69 ? 1.438 5.287 -0.097 1.00 89.00 69 SER A N 1
ATOM 538 C CA . SER A 1 69 ? 0.751 4.319 0.770 1.00 89.00 69 SER A CA 1
ATOM 539 C C . SER A 1 69 ? 1.240 4.338 2.214 1.00 89.00 69 SER A C 1
ATOM 541 O O . SER A 1 69 ? 0.528 3.909 3.111 1.00 89.00 69 SER A O 1
ATOM 543 N N . ASP A 1 70 ? 2.485 4.749 2.429 1.00 91.00 70 ASP A N 1
ATOM 544 C CA . ASP A 1 70 ? 3.144 4.748 3.728 1.00 91.00 70 ASP A CA 1
ATOM 545 C C . ASP A 1 70 ? 4.270 5.793 3.764 1.00 91.00 70 ASP A C 1
ATOM 547 O O . ASP A 1 70 ? 4.621 6.419 2.756 1.00 91.00 70 ASP A O 1
ATOM 551 N N . GLU A 1 71 ? 4.861 5.965 4.942 1.00 91.06 71 GLU A N 1
ATOM 552 C CA . GLU A 1 71 ? 5.971 6.886 5.180 1.00 91.06 71 GLU A CA 1
ATOM 553 C C . GLU A 1 71 ? 7.202 6.587 4.314 1.00 91.06 71 GLU A C 1
ATOM 555 O O . GLU A 1 71 ? 7.932 7.507 3.941 1.00 91.06 71 GLU A O 1
ATOM 560 N N . GLN A 1 72 ? 7.429 5.322 3.949 1.00 91.31 72 GLN A N 1
ATOM 561 C CA . GLN A 1 72 ? 8.513 4.963 3.038 1.00 91.31 72 GLN A CA 1
ATOM 562 C C . GLN A 1 72 ? 8.213 5.418 1.604 1.00 91.31 72 GLN A C 1
ATOM 564 O O . GLN A 1 72 ? 9.110 5.900 0.919 1.00 91.31 72 GLN A O 1
ATOM 569 N N . ALA A 1 73 ? 6.961 5.345 1.150 1.00 89.56 73 ALA A N 1
ATOM 570 C CA . ALA A 1 73 ? 6.547 5.868 -0.151 1.00 89.56 73 ALA A CA 1
ATOM 571 C C . ALA A 1 73 ? 6.614 7.406 -0.232 1.00 89.56 73 ALA A C 1
ATOM 573 O O . ALA A 1 73 ? 6.790 7.948 -1.322 1.00 89.56 73 ALA A O 1
ATOM 574 N N . LYS A 1 74 ? 6.501 8.114 0.901 1.00 89.94 74 LYS A N 1
ATOM 575 C CA . LYS A 1 74 ? 6.727 9.571 0.985 1.00 89.94 74 LYS A CA 1
ATOM 576 C C . LYS A 1 74 ? 8.203 9.954 0.966 1.00 89.94 74 LYS A C 1
ATOM 578 O O . LYS A 1 74 ? 8.526 11.110 0.709 1.00 89.94 74 LYS A O 1
ATOM 583 N N . ASN A 1 75 ? 9.095 9.026 1.299 1.00 88.44 75 ASN A N 1
ATOM 584 C CA . ASN A 1 75 ? 10.479 9.332 1.611 1.00 88.44 75 ASN A CA 1
ATOM 585 C C . ASN A 1 75 ? 11.313 9.589 0.341 1.00 88.44 75 ASN A C 1
ATOM 587 O O . ASN A 1 75 ? 11.672 8.641 -0.360 1.00 88.44 75 ASN A O 1
ATOM 591 N N . PRO A 1 76 ? 11.732 10.838 0.061 1.00 86.50 76 PRO A N 1
ATOM 592 C CA . PRO A 1 76 ? 12.503 11.146 -1.145 1.00 86.50 76 PRO A CA 1
ATOM 593 C C . PRO A 1 76 ? 13.926 10.564 -1.111 1.00 86.50 76 PRO A C 1
ATOM 595 O O . PRO A 1 76 ? 14.610 10.537 -2.135 1.00 86.50 76 PRO A O 1
ATOM 598 N N . ARG A 1 77 ? 14.391 10.114 0.064 1.00 87.94 77 ARG A N 1
ATOM 599 C CA . ARG A 1 77 ? 15.729 9.547 0.286 1.00 87.94 77 ARG A CA 1
ATOM 600 C C . ARG A 1 77 ? 15.747 8.015 0.244 1.00 87.94 77 ARG A C 1
ATOM 602 O O . ARG A 1 77 ? 16.836 7.445 0.319 1.00 87.94 77 ARG A O 1
ATOM 609 N N . ALA A 1 78 ? 14.584 7.371 0.117 1.00 84.69 78 ALA A N 1
ATOM 610 C CA . ALA A 1 78 ? 14.454 5.918 0.051 1.00 84.69 78 ALA A CA 1
ATOM 611 C C . ALA A 1 78 ? 15.361 5.329 -1.040 1.00 84.69 78 ALA A C 1
ATOM 613 O O . ALA A 1 78 ? 15.370 5.814 -2.173 1.00 84.69 78 ALA A O 1
ATOM 614 N N . GLY A 1 79 ? 16.167 4.325 -0.686 1.00 80.06 79 GLY A N 1
ATOM 615 C CA . GLY A 1 79 ? 17.129 3.688 -1.595 1.00 80.06 79 GLY A CA 1
ATOM 616 C C . GLY A 1 79 ? 18.256 4.586 -2.140 1.00 80.06 79 GLY A C 1
ATOM 617 O O . GLY A 1 79 ? 19.072 4.106 -2.922 1.00 80.06 79 GLY A O 1
ATOM 618 N N . ARG A 1 80 ? 18.329 5.870 -1.752 1.00 84.00 80 ARG A N 1
ATOM 619 C CA . ARG A 1 80 ? 19.390 6.810 -2.178 1.00 84.00 80 ARG A CA 1
ATOM 620 C C . ARG A 1 80 ? 20.506 6.952 -1.152 1.00 84.00 80 ARG A C 1
ATOM 622 O O . ARG A 1 80 ? 21.632 7.268 -1.518 1.00 84.00 80 ARG A O 1
ATOM 629 N N . ARG A 1 81 ? 20.194 6.768 0.133 1.00 83.94 81 ARG A N 1
ATOM 630 C CA . ARG A 1 81 ? 21.156 6.875 1.235 1.00 83.94 81 ARG A CA 1
ATOM 631 C C . ARG A 1 81 ? 21.017 5.672 2.173 1.00 83.94 81 ARG A C 1
ATOM 633 O O . ARG A 1 81 ? 19.897 5.398 2.606 1.00 83.94 81 ARG A O 1
ATOM 640 N N . PRO A 1 82 ? 22.124 5.007 2.552 1.00 85.81 82 PRO A N 1
ATOM 641 C CA . PRO A 1 82 ? 22.094 3.961 3.570 1.00 85.81 82 PRO A CA 1
ATOM 642 C C . PRO A 1 82 ? 21.435 4.452 4.867 1.00 85.81 82 PRO A C 1
ATOM 644 O O . PRO A 1 82 ? 21.728 5.553 5.338 1.00 85.81 82 PRO A O 1
ATOM 647 N N . GLY A 1 83 ? 20.524 3.649 5.422 1.00 87.00 83 GLY A N 1
ATOM 648 C CA . GLY A 1 83 ? 19.806 3.959 6.665 1.00 87.00 83 GLY A CA 1
ATOM 649 C C . GLY A 1 83 ? 18.682 4.995 6.538 1.00 87.00 83 GLY A C 1
ATOM 650 O O . GLY A 1 83 ? 18.084 5.357 7.545 1.00 87.00 83 GLY A O 1
ATOM 651 N N . ALA A 1 84 ? 18.377 5.485 5.331 1.00 87.75 84 ALA A N 1
ATOM 652 C CA . ALA A 1 84 ? 17.254 6.399 5.132 1.00 87.75 84 ALA A CA 1
ATOM 653 C C . ALA A 1 84 ? 15.903 5.681 5.022 1.00 87.75 84 ALA A C 1
ATOM 655 O O . ALA A 1 84 ? 14.877 6.355 5.078 1.00 87.75 84 ALA A O 1
ATOM 656 N N . ASP A 1 85 ? 15.890 4.359 4.843 1.00 88.62 85 ASP A N 1
ATOM 657 C CA . ASP A 1 85 ? 14.666 3.589 4.644 1.00 88.62 85 ASP A CA 1
ATOM 658 C C . ASP A 1 85 ? 13.821 3.503 5.920 1.00 88.62 85 ASP A C 1
ATOM 660 O O . ASP A 1 85 ? 14.322 3.316 7.028 1.00 88.62 85 ASP A O 1
ATOM 664 N N . ARG A 1 86 ? 12.508 3.641 5.742 1.00 89.88 86 ARG A N 1
ATOM 665 C CA . ARG A 1 86 ? 11.483 3.520 6.777 1.00 89.88 86 ARG A CA 1
ATOM 666 C C . ARG A 1 86 ? 10.745 2.185 6.645 1.00 89.88 86 ARG A C 1
ATOM 668 O O . ARG A 1 86 ? 10.701 1.618 5.547 1.00 89.88 86 ARG A O 1
ATOM 675 N N . PRO A 1 87 ? 10.119 1.692 7.729 1.00 90.19 87 PRO A N 1
ATOM 676 C CA . PRO A 1 87 ? 9.235 0.536 7.658 1.00 90.19 87 PRO A CA 1
ATOM 677 C C . PRO A 1 87 ? 8.136 0.728 6.606 1.00 90.19 87 PRO A C 1
ATOM 679 O O . PRO A 1 87 ? 7.560 1.809 6.486 1.00 90.19 87 PRO A O 1
ATOM 682 N N . THR A 1 88 ? 7.836 -0.332 5.856 1.00 90.94 88 THR A N 1
ATOM 683 C CA . THR A 1 88 ? 6.735 -0.342 4.884 1.00 90.94 88 THR A CA 1
ATOM 684 C C . THR A 1 88 ? 5.514 -1.072 5.436 1.00 90.94 88 THR A C 1
ATOM 686 O O . THR A 1 88 ? 5.618 -2.051 6.184 1.00 90.94 88 THR A O 1
ATOM 689 N N . ALA A 1 89 ? 4.339 -0.626 5.001 1.00 92.81 89 ALA A N 1
ATOM 690 C CA . ALA A 1 89 ? 3.062 -1.263 5.291 1.00 92.81 89 ALA A CA 1
ATOM 691 C C . ALA A 1 89 ? 2.754 -2.451 4.352 1.00 92.81 89 ALA A C 1
ATOM 693 O O . ALA A 1 89 ? 1.657 -3.003 4.382 1.00 92.81 89 ALA A O 1
ATOM 694 N N . GLY A 1 90 ? 3.696 -2.866 3.492 1.00 90.31 90 GLY A N 1
ATOM 695 C CA . GLY A 1 90 ? 3.537 -4.066 2.657 1.00 90.31 90 GLY A CA 1
ATOM 696 C C . GLY A 1 90 ? 2.440 -3.947 1.591 1.00 90.31 90 GLY A C 1
ATOM 697 O O . GLY A 1 90 ? 1.885 -4.953 1.152 1.00 90.31 90 GLY A O 1
ATOM 698 N N . GLY A 1 91 ? 2.119 -2.718 1.178 1.00 92.44 91 GLY A N 1
ATOM 699 C CA . GLY A 1 91 ? 1.049 -2.419 0.224 1.00 92.44 91 GLY A CA 1
ATOM 700 C C . GLY A 1 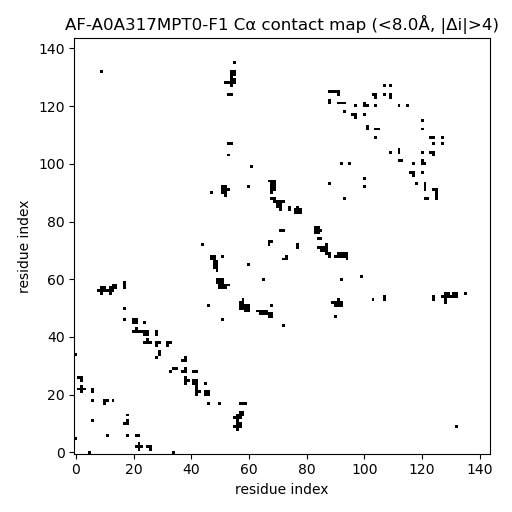91 ? -0.281 -2.022 0.864 1.00 92.44 91 GLY A C 1
ATOM 701 O O . GLY A 1 91 ? -1.159 -1.575 0.134 1.00 92.44 91 GLY A O 1
ATOM 702 N N . VAL A 1 92 ? -0.431 -2.133 2.187 1.00 95.69 92 VAL A N 1
ATOM 703 C CA . VAL A 1 92 ? -1.564 -1.541 2.920 1.00 95.69 92 VAL A CA 1
ATOM 704 C C . VAL A 1 92 ? -1.452 -0.013 2.888 1.00 95.69 92 VAL A C 1
ATOM 706 O O . VAL A 1 92 ? -0.344 0.525 2.937 1.00 95.69 92 VAL A O 1
ATOM 709 N N . ASP A 1 93 ? -2.581 0.690 2.796 1.00 95.38 93 ASP A N 1
ATOM 710 C CA . ASP A 1 93 ? -2.616 2.154 2.806 1.00 95.38 93 ASP A CA 1
ATOM 711 C C . ASP A 1 93 ? -2.592 2.701 4.240 1.00 95.38 93 ASP A C 1
ATOM 713 O O . ASP A 1 93 ? -3.624 3.008 4.832 1.00 95.38 93 ASP A O 1
ATOM 717 N N . ALA A 1 94 ? -1.399 2.817 4.824 1.00 94.50 94 ALA A N 1
ATOM 718 C CA . ALA A 1 94 ? -1.208 3.353 6.173 1.00 94.5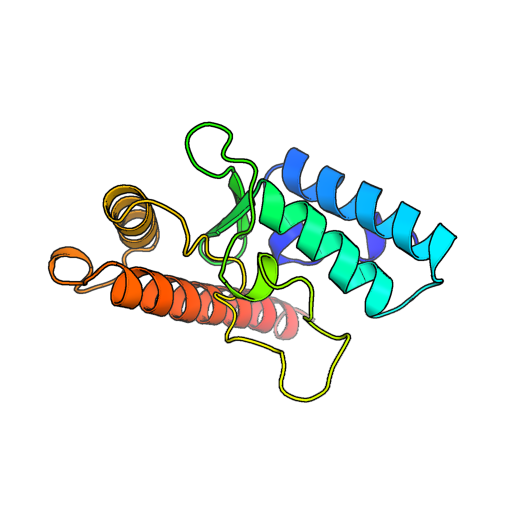0 94 ALA A CA 1
ATOM 719 C C . ALA A 1 94 ? -1.652 4.821 6.308 1.00 94.50 94 ALA A C 1
ATOM 721 O O . ALA A 1 94 ? -1.950 5.293 7.405 1.00 94.50 94 ALA A O 1
ATOM 722 N N . GLU A 1 95 ? -1.751 5.543 5.194 1.00 93.06 95 GLU A N 1
ATOM 723 C CA . GLU A 1 95 ? -2.251 6.917 5.161 1.00 93.06 95 GLU A CA 1
ATOM 724 C C . GLU A 1 95 ? -3.773 7.018 5.265 1.00 93.06 95 GLU A C 1
ATOM 726 O O . GLU A 1 95 ? -4.287 8.077 5.629 1.00 93.06 95 GLU A O 1
ATOM 731 N N . ALA A 1 96 ? -4.500 5.924 5.036 1.00 93.44 96 ALA A N 1
ATOM 732 C CA . ALA A 1 96 ? -5.951 5.936 5.065 1.00 93.44 96 ALA A CA 1
ATOM 733 C C . ALA A 1 96 ? -6.523 6.284 6.449 1.00 93.44 96 ALA A C 1
ATOM 735 O O . ALA A 1 96 ? -5.855 6.223 7.489 1.00 93.44 96 ALA A O 1
ATOM 736 N N . THR A 1 97 ? -7.799 6.663 6.476 1.00 95.12 97 THR A N 1
ATOM 737 C CA . THR A 1 97 ? -8.502 6.934 7.732 1.00 95.12 97 THR A CA 1
ATOM 738 C C . THR A 1 97 ? -8.626 5.655 8.563 1.00 95.12 97 THR A C 1
ATOM 740 O O . THR A 1 97 ? -8.635 4.538 8.036 1.00 95.12 97 THR A O 1
ATOM 743 N N . LYS A 1 98 ? -8.755 5.804 9.888 1.00 95.88 98 LYS A N 1
ATOM 744 C CA . LYS A 1 98 ? -9.007 4.663 10.779 1.00 95.88 98 LYS A CA 1
ATOM 745 C C . LYS A 1 98 ? -10.255 3.888 10.344 1.00 95.88 98 LYS A C 1
ATOM 747 O O . LYS A 1 98 ? -10.234 2.662 10.345 1.00 95.88 98 LYS A O 1
ATOM 752 N N . ASP A 1 99 ? -11.303 4.597 9.933 1.00 96.56 99 ASP A N 1
ATOM 753 C CA . ASP A 1 99 ? -12.560 3.995 9.489 1.00 96.56 99 ASP A CA 1
ATOM 754 C C . ASP A 1 99 ? -12.380 3.152 8.228 1.00 96.56 99 ASP A C 1
ATOM 756 O O . ASP A 1 99 ? -12.907 2.042 8.150 1.00 96.56 99 ASP A O 1
ATOM 760 N N . HIS A 1 100 ? -11.597 3.630 7.258 1.00 96.19 100 HIS A N 1
ATOM 761 C CA . HIS A 1 100 ? -11.270 2.849 6.066 1.00 96.19 100 HIS A CA 1
ATOM 762 C C . HIS A 1 100 ? -10.504 1.573 6.419 1.00 96.19 100 HIS A C 1
ATOM 764 O O . HIS A 1 100 ? -10.904 0.471 6.037 1.00 96.19 100 HIS A O 1
ATOM 770 N N . LEU A 1 101 ? -9.454 1.694 7.233 1.00 96.94 101 LEU A N 1
ATOM 771 C CA . LEU A 1 101 ? -8.673 0.545 7.698 1.00 96.94 101 LEU A CA 1
ATOM 772 C C . LEU A 1 101 ? -9.534 -0.439 8.497 1.00 96.94 101 LEU A C 1
ATOM 774 O O . LEU A 1 101 ? -9.400 -1.652 8.347 1.00 96.94 101 LEU A O 1
ATOM 778 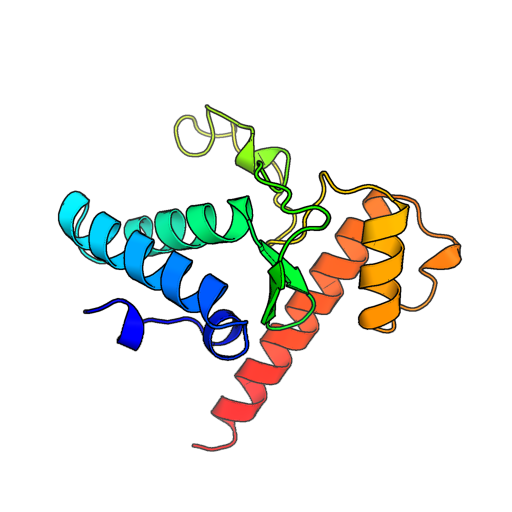N N . TYR A 1 102 ? -10.476 0.065 9.290 1.00 97.69 102 TYR A N 1
ATOM 779 C CA . TYR A 1 102 ? -11.449 -0.755 9.999 1.00 97.69 102 TYR A CA 1
ATOM 780 C C . TYR A 1 102 ? -12.368 -1.517 9.033 1.00 97.69 102 TYR A C 1
ATOM 782 O O . TYR A 1 102 ? -12.583 -2.718 9.218 1.00 97.69 102 TYR A O 1
ATOM 790 N N . LYS A 1 103 ? -12.881 -0.866 7.976 1.00 97.00 103 LYS A N 1
ATOM 791 C CA . LYS A 1 103 ? -13.685 -1.523 6.928 1.00 97.00 103 LYS A CA 1
ATOM 792 C C . LYS A 1 103 ? -12.886 -2.632 6.238 1.00 97.00 103 LYS A C 1
ATOM 794 O O . LYS A 1 103 ? -13.401 -3.740 6.096 1.00 97.00 103 LYS A O 1
ATOM 799 N N . ARG A 1 104 ? -11.619 -2.381 5.889 1.00 96.94 104 ARG A N 1
ATOM 800 C CA . ARG A 1 104 ? -10.715 -3.399 5.323 1.00 96.94 104 ARG A CA 1
ATOM 801 C C . ARG A 1 104 ? -10.473 -4.553 6.292 1.00 96.94 104 ARG A C 1
ATOM 803 O O . ARG A 1 104 ? -10.567 -5.717 5.912 1.00 96.94 104 ARG A O 1
ATOM 810 N N . ALA A 1 105 ? -10.229 -4.252 7.564 1.00 97.50 105 ALA A N 1
ATOM 811 C CA . ALA A 1 105 ? -10.014 -5.267 8.591 1.00 97.50 105 ALA A CA 1
ATOM 812 C C . ALA A 1 105 ? -11.273 -6.116 8.809 1.00 97.50 105 ALA A C 1
ATOM 814 O O . ALA A 1 105 ? -11.181 -7.319 9.044 1.00 97.50 105 ALA A O 1
ATOM 815 N N . ARG A 1 106 ? -12.458 -5.506 8.686 1.00 97.31 106 ARG A N 1
ATOM 816 C CA . ARG A 1 106 ? -13.744 -6.207 8.701 1.00 97.31 106 ARG A CA 1
ATOM 817 C C . ARG A 1 106 ? -13.906 -7.112 7.482 1.00 97.31 106 ARG A C 1
ATOM 819 O O . ARG A 1 106 ? -14.296 -8.253 7.664 1.00 97.31 106 ARG A O 1
ATOM 826 N N . GLN A 1 107 ? -13.578 -6.635 6.284 1.00 95.88 107 GLN A N 1
ATOM 827 C CA . GLN A 1 107 ? -13.630 -7.428 5.051 1.00 95.88 107 GLN A CA 1
ATOM 828 C C . GLN A 1 107 ? -12.720 -8.667 5.108 1.00 95.88 107 GLN A C 1
ATOM 830 O O . GLN A 1 107 ? -13.025 -9.698 4.516 1.00 95.88 107 GLN A O 1
ATOM 835 N N . LEU A 1 108 ? -11.596 -8.571 5.823 1.00 96.00 108 LEU A N 1
ATOM 836 C CA . LEU A 1 108 ? -10.657 -9.676 6.021 1.00 96.00 108 LEU A CA 1
ATOM 837 C C . LEU A 1 108 ? -10.920 -10.501 7.296 1.00 96.00 108 LEU A C 1
ATOM 839 O O . LEU A 1 108 ? -10.099 -11.355 7.633 1.00 96.00 108 LEU A O 1
ATOM 843 N N . ASP A 1 109 ? -12.027 -10.261 8.003 1.00 96.19 109 ASP A N 1
ATOM 844 C CA . ASP A 1 109 ? -12.391 -10.943 9.255 1.00 96.19 109 ASP A CA 1
ATOM 845 C C . ASP A 1 109 ? -11.291 -10.912 10.333 1.00 96.19 109 ASP A C 1
ATOM 847 O O . ASP A 1 109 ? -11.105 -11.847 11.120 1.00 96.19 109 ASP A O 1
ATOM 851 N N . VAL A 1 110 ? -10.560 -9.798 10.412 1.00 97.00 110 VAL A N 1
ATOM 852 C CA . VAL A 1 110 ? -9.545 -9.584 11.446 1.00 97.00 110 VAL A CA 1
ATOM 853 C C . VAL A 1 110 ? -10.232 -9.521 12.813 1.00 97.00 110 VAL A C 1
ATOM 855 O O . VAL A 1 110 ? -11.110 -8.685 13.075 1.00 97.00 110 VAL A O 1
ATOM 858 N N . ARG A 1 111 ? -9.840 -10.436 13.704 1.00 95.69 111 ARG A N 1
ATOM 859 C CA . ARG A 1 111 ? -10.342 -10.506 15.084 1.00 95.69 111 ARG A CA 1
ATOM 860 C C . ARG A 1 111 ? -9.781 -9.350 15.911 1.00 95.69 111 ARG A C 1
ATOM 862 O O . ARG A 1 111 ? -8.636 -8.957 15.727 1.00 95.69 111 ARG A O 1
ATOM 869 N N . GLY A 1 112 ? -10.590 -8.806 16.819 1.00 96.75 112 GLY A N 1
ATOM 870 C CA . GLY A 1 112 ? -10.186 -7.695 17.694 1.00 96.75 112 GLY A CA 1
ATOM 871 C C . GLY A 1 112 ? -10.135 -6.313 17.026 1.00 96.75 112 GLY A C 1
ATOM 872 O O . GLY A 1 112 ? -9.912 -5.325 17.716 1.00 96.75 112 GLY A O 1
ATOM 873 N N . ARG A 1 113 ? -10.412 -6.211 15.716 1.00 97.88 113 ARG A N 1
ATOM 874 C CA . ARG A 1 113 ? -10.354 -4.961 14.928 1.00 97.88 113 ARG A CA 1
ATOM 875 C C . ARG A 1 113 ? -11.076 -3.755 15.547 1.00 97.88 113 ARG A C 1
ATOM 877 O O . ARG A 1 113 ? -10.648 -2.631 15.341 1.00 97.88 113 ARG A O 1
ATOM 884 N N . SER A 1 114 ? -12.165 -3.968 16.293 1.00 96.62 114 SER A N 1
ATOM 885 C CA . SER A 1 114 ? -12.965 -2.879 16.881 1.00 96.62 114 SER A CA 1
ATOM 886 C C . SER A 1 114 ? -12.258 -2.137 18.011 1.00 96.62 114 SER A C 1
ATOM 888 O O . SER A 1 114 ? -12.573 -0.978 18.251 1.00 96.62 114 SER A O 1
ATOM 890 N N . SER A 1 115 ? -11.299 -2.778 18.678 1.00 97.00 115 SER A N 1
ATOM 891 C CA . SER A 1 115 ? -10.519 -2.164 19.758 1.00 97.00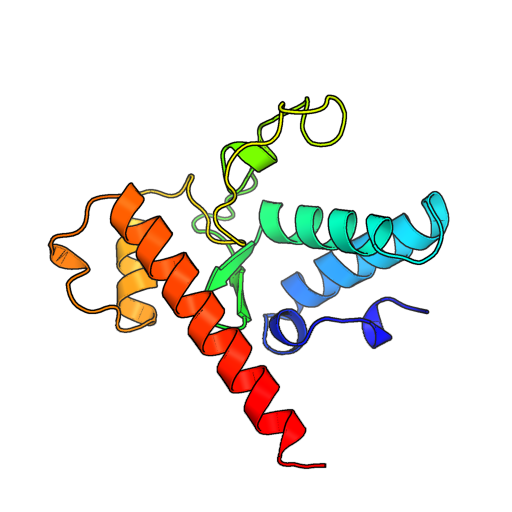 115 SER A CA 1
ATOM 892 C C . SER A 1 115 ? -9.183 -1.604 19.272 1.00 97.00 115 SER A C 1
ATOM 894 O O . SER A 1 115 ? -8.511 -0.912 20.026 1.00 97.00 115 SER A O 1
ATOM 896 N N . MET A 1 116 ? -8.800 -1.884 18.023 1.00 98.31 116 MET A N 1
ATOM 897 C CA . MET A 1 116 ? -7.507 -1.488 17.477 1.00 98.31 116 MET A CA 1
ATOM 898 C C . MET A 1 116 ? -7.447 0.016 17.180 1.00 98.31 116 MET A C 1
ATOM 900 O O . MET A 1 116 ? -8.404 0.654 16.722 1.00 98.31 116 MET A O 1
ATOM 904 N N . THR A 1 117 ? -6.278 0.587 17.423 1.00 98.19 117 THR A N 1
ATOM 905 C CA . THR A 1 117 ? -5.834 1.886 16.919 1.00 98.19 117 THR A CA 1
ATOM 906 C C . THR A 1 117 ? -5.572 1.830 15.412 1.00 98.19 117 THR A C 1
ATOM 908 O O . THR A 1 117 ? -5.617 0.769 14.787 1.00 98.19 117 THR A O 1
ATOM 911 N N . LYS A 1 118 ? -5.318 2.991 14.796 1.00 97.06 118 LYS A N 1
ATOM 912 C CA . LYS A 1 118 ? -4.999 3.069 13.365 1.00 97.06 118 LYS A CA 1
ATOM 913 C C . LYS A 1 118 ? -3.767 2.219 13.025 1.00 97.06 118 LYS A C 1
ATOM 915 O O . LYS A 1 118 ? -3.833 1.401 12.113 1.00 97.06 118 LYS A O 1
ATOM 920 N N . ASP A 1 119 ? -2.693 2.368 13.793 1.00 96.69 119 ASP A N 1
ATOM 921 C CA . ASP A 1 119 ? -1.431 1.664 13.543 1.00 96.69 119 ASP A CA 1
ATOM 922 C C . ASP A 1 119 ? -1.574 0.152 13.751 1.00 96.69 119 ASP A C 1
ATOM 924 O O . ASP A 1 119 ? -1.091 -0.642 12.943 1.00 96.69 119 ASP A O 1
ATOM 928 N N . GLU A 1 120 ? -2.326 -0.267 14.773 1.00 97.94 120 GLU A N 1
ATOM 929 C CA . GLU A 1 120 ? -2.641 -1.683 14.985 1.00 97.94 120 GLU A CA 1
ATOM 930 C C . GLU A 1 120 ? -3.469 -2.273 13.838 1.00 97.94 120 GLU A C 1
ATOM 932 O O . GLU A 1 120 ? -3.231 -3.416 13.447 1.00 97.94 120 GLU A O 1
ATOM 937 N N . LEU A 1 121 ? -4.404 -1.508 13.260 1.00 98.06 121 LEU A N 1
ATOM 938 C CA . LEU A 1 121 ? -5.157 -1.943 12.080 1.00 98.06 121 LEU A CA 1
ATOM 939 C C . LEU A 1 121 ? -4.242 -2.114 10.862 1.00 98.06 121 LEU A C 1
ATOM 941 O O . LEU A 1 121 ? -4.354 -3.128 10.176 1.00 98.06 121 LEU A O 1
ATOM 945 N N . VAL A 1 122 ? -3.320 -1.178 10.608 1.00 97.44 122 VAL A N 1
ATOM 946 C CA . VAL A 1 122 ? -2.334 -1.294 9.514 1.00 97.44 122 VAL A CA 1
ATOM 947 C C . VAL A 1 122 ? -1.498 -2.560 9.681 1.00 97.44 122 VAL A C 1
ATOM 949 O O . VAL A 1 122 ? -1.373 -3.363 8.755 1.00 97.44 122 VAL A O 1
ATOM 952 N N . GLU A 1 123 ? -0.965 -2.775 10.881 1.00 97.00 123 GLU A N 1
ATOM 953 C CA . GLU A 1 123 ? -0.136 -3.935 11.197 1.00 97.00 123 GLU A CA 1
ATOM 954 C C . GLU A 1 123 ? -0.910 -5.256 11.102 1.00 97.00 123 GLU A C 1
ATOM 956 O O . GLU A 1 123 ? -0.404 -6.245 10.558 1.00 97.00 123 GLU A O 1
ATOM 961 N N . ALA A 1 124 ? -2.155 -5.288 11.578 1.00 97.50 124 ALA A N 1
ATOM 962 C CA . ALA A 1 124 ? -3.014 -6.460 11.474 1.00 97.50 124 ALA A CA 1
ATOM 963 C C . ALA A 1 124 ? -3.365 -6.784 10.013 1.00 97.50 124 ALA A C 1
ATOM 965 O O . ALA A 1 124 ? -3.297 -7.948 9.611 1.00 97.50 124 ALA A O 1
ATOM 966 N N . LEU A 1 125 ? -3.676 -5.766 9.204 1.00 97.00 125 LEU A N 1
ATOM 967 C CA . LEU A 1 125 ? -3.938 -5.903 7.770 1.00 97.00 125 LEU A CA 1
ATOM 968 C C . LEU A 1 125 ? -2.711 -6.398 7.006 1.00 97.00 125 LEU A C 1
ATOM 970 O O . LEU A 1 125 ? -2.844 -7.285 6.160 1.00 97.00 125 LEU A O 1
ATOM 974 N N . ARG A 1 126 ? -1.518 -5.876 7.321 1.00 96.12 126 ARG A N 1
ATOM 975 C CA . ARG A 1 126 ? -0.254 -6.328 6.723 1.00 96.12 126 ARG A CA 1
ATOM 976 C C . ARG A 1 126 ? -0.034 -7.811 7.007 1.00 96.12 126 ARG A C 1
ATOM 978 O O . ARG A 1 126 ? 0.092 -8.607 6.078 1.00 96.12 126 ARG A O 1
ATOM 985 N N . LYS A 1 127 ? -0.095 -8.201 8.286 1.00 95.50 127 LYS A N 1
ATOM 986 C CA . LYS A 1 127 ? 0.072 -9.597 8.725 1.00 95.50 127 LYS A CA 1
ATOM 987 C C . LYS A 1 127 ? -0.946 -10.538 8.083 1.00 95.50 127 LYS A C 1
ATOM 989 O O . LYS A 1 127 ? -0.587 -11.637 7.660 1.00 95.50 127 LYS A O 1
ATOM 994 N N . GLU A 1 128 ? -2.212 -10.131 8.006 1.00 96.44 128 GLU A N 1
ATOM 995 C CA . GLU A 1 128 ? -3.257 -10.944 7.378 1.00 96.44 128 GLU A CA 1
ATOM 996 C C . GLU A 1 128 ? -3.036 -11.079 5.866 1.00 96.44 128 GLU A C 1
ATOM 998 O O . GLU A 1 128 ? -3.155 -12.174 5.313 1.00 96.44 128 GLU A O 1
ATOM 1003 N N . SER A 1 129 ? -2.633 -9.999 5.200 1.00 94.06 129 SER A N 1
ATOM 1004 C CA . SER A 1 129 ? -2.322 -10.007 3.770 1.00 94.06 129 SER A CA 1
ATOM 1005 C C . SER A 1 129 ? -1.144 -10.925 3.439 1.00 94.06 129 SER A C 1
ATOM 1007 O O . SER A 1 129 ? -1.199 -11.697 2.476 1.00 94.06 129 SER A O 1
ATOM 1009 N N . ASP A 1 130 ? -0.097 -10.920 4.260 1.00 92.19 130 ASP A N 1
ATOM 1010 C CA . ASP A 1 130 ? 1.064 -11.802 4.094 1.00 92.19 130 ASP A CA 1
ATOM 1011 C C . ASP A 1 130 ? 0.712 -13.272 4.355 1.00 92.19 130 ASP A C 1
ATOM 1013 O O . ASP A 1 130 ? 1.114 -14.173 3.608 1.00 92.19 130 ASP A O 1
ATOM 1017 N N . ARG A 1 131 ? -0.141 -13.530 5.352 1.00 93.25 131 ARG A N 1
ATOM 1018 C CA . ARG A 1 131 ? -0.679 -14.867 5.631 1.00 93.25 131 ARG A CA 1
ATOM 1019 C C . ARG A 1 131 ? -1.513 -15.406 4.466 1.00 93.25 131 ARG A C 1
ATOM 1021 O O . ARG A 1 131 ? -1.357 -16.567 4.094 1.00 93.25 131 ARG A O 1
ATOM 1028 N N . ARG A 1 132 ? -2.396 -14.597 3.873 1.00 92.62 132 ARG A N 1
ATOM 1029 C CA . ARG A 1 132 ? -3.206 -15.031 2.719 1.00 92.62 132 ARG A CA 1
ATOM 1030 C C . ARG A 1 132 ? -2.348 -15.221 1.471 1.00 92.62 132 ARG A C 1
ATOM 1032 O O . ARG A 1 132 ? -2.463 -16.249 0.813 1.00 92.62 132 ARG A O 1
ATOM 1039 N N . THR A 1 133 ? -1.422 -14.299 1.206 1.00 88.31 133 THR A N 1
ATOM 1040 C CA . THR A 1 133 ? -0.500 -14.396 0.062 1.00 88.31 133 THR A CA 1
ATOM 1041 C C . THR A 1 133 ? 0.353 -15.670 0.131 1.00 88.31 133 THR A C 1
ATOM 1043 O O . THR A 1 133 ? 0.472 -16.383 -0.865 1.00 88.31 133 THR A O 1
ATOM 1046 N N . SER A 1 134 ? 0.900 -16.002 1.307 1.00 86.50 134 SER A N 1
ATOM 1047 C CA . SER A 1 134 ? 1.709 -17.217 1.493 1.00 86.50 134 SER A CA 1
ATOM 1048 C C . SER A 1 134 ? 0.895 -18.507 1.324 1.00 86.50 134 SER A C 1
ATOM 1050 O O . SER A 1 134 ? 1.368 -19.444 0.680 1.00 86.50 134 SER A O 1
ATOM 1052 N N . ARG A 1 135 ? -0.356 -18.555 1.805 1.00 83.25 135 ARG A N 1
ATOM 1053 C CA . ARG A 1 135 ? -1.272 -19.694 1.588 1.00 83.25 135 ARG A CA 1
ATOM 1054 C C . ARG A 1 135 ? -1.632 -19.890 0.117 1.00 83.25 135 ARG A C 1
ATOM 1056 O O . ARG A 1 135 ? -1.556 -21.016 -0.377 1.00 83.25 135 ARG A O 1
ATOM 1063 N N . SER A 1 136 ? -1.964 -18.811 -0.590 1.00 76.19 136 SER A N 1
ATOM 1064 C CA . SER A 1 136 ? -2.290 -18.855 -2.022 1.00 76.19 136 SER A CA 1
ATOM 1065 C C . SER A 1 136 ? -1.091 -19.320 -2.864 1.00 76.19 136 SER A C 1
ATOM 1067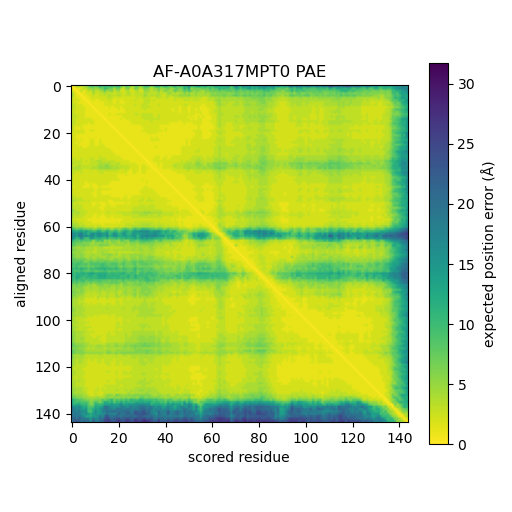 O O . SER A 1 136 ? -1.269 -20.067 -3.825 1.00 76.19 136 SER A O 1
ATOM 1069 N N . GLY A 1 137 ? 0.137 -18.958 -2.468 1.00 63.94 137 GLY A N 1
ATOM 1070 C CA . GLY A 1 137 ? 1.368 -19.469 -3.086 1.00 63.94 137 GLY A CA 1
ATOM 1071 C C . GLY A 1 137 ? 1.658 -20.943 -2.766 1.00 63.94 137 GLY A C 1
ATOM 1072 O O . GLY A 1 137 ? 2.083 -21.698 -3.640 1.00 63.94 137 GLY A O 1
ATOM 1073 N N . SER A 1 138 ? 1.384 -21.384 -1.533 1.00 59.06 138 SER A N 1
ATOM 1074 C CA . SER A 1 138 ? 1.601 -22.773 -1.095 1.00 59.06 138 SER A CA 1
ATOM 1075 C C . SER A 1 138 ? 0.636 -23.765 -1.767 1.00 59.06 138 SER A C 1
ATOM 1077 O O . SER A 1 138 ? 1.045 -24.862 -2.145 1.00 59.06 138 SER A O 1
ATOM 1079 N N . SER A 1 139 ? -0.618 -23.355 -2.008 1.00 54.41 139 SER A N 1
ATOM 1080 C CA . SER A 1 139 ? -1.631 -24.155 -2.721 1.00 54.41 139 SER A CA 1
ATOM 1081 C C . SER A 1 139 ? -1.190 -24.538 -4.146 1.00 54.41 139 SER A C 1
ATOM 1083 O O . SER A 1 139 ? -1.325 -25.688 -4.567 1.00 54.41 139 SER A O 1
ATOM 1085 N N . ARG A 1 140 ? -0.539 -23.617 -4.869 1.00 52.53 140 ARG A N 1
ATOM 1086 C CA . ARG A 1 140 ? -0.031 -23.880 -6.228 1.00 52.53 140 ARG A CA 1
ATOM 1087 C C . ARG A 1 140 ? 1.177 -24.812 -6.266 1.00 52.53 140 ARG A C 1
ATOM 1089 O O . ARG A 1 140 ? 1.306 -25.576 -7.215 1.00 52.53 140 ARG A O 1
ATOM 1096 N N . ARG A 1 141 ? 2.038 -24.784 -5.243 1.00 52.62 141 ARG A N 1
ATOM 1097 C CA . ARG A 1 141 ? 3.197 -25.690 -5.139 1.00 52.62 141 ARG A CA 1
ATOM 1098 C C . ARG A 1 141 ? 2.811 -27.148 -4.879 1.00 52.62 141 ARG A C 1
ATOM 1100 O O . ARG A 1 141 ? 3.600 -28.017 -5.205 1.00 52.62 141 ARG A O 1
ATOM 1107 N N . ARG A 1 142 ? 1.632 -27.413 -4.305 1.00 48.47 142 ARG A N 1
ATOM 1108 C CA . ARG A 1 142 ? 1.096 -28.777 -4.115 1.00 48.47 142 ARG A CA 1
ATOM 1109 C C . ARG A 1 142 ? 0.320 -29.311 -5.324 1.00 48.47 142 ARG A C 1
ATOM 1111 O O . ARG A 1 142 ? -0.039 -30.479 -5.326 1.00 48.47 142 ARG A O 1
ATOM 1118 N N . SER A 1 143 ? 0.034 -28.457 -6.306 1.00 46.41 143 SER A N 1
ATOM 1119 C CA . SER A 1 143 ? -0.783 -28.777 -7.487 1.00 46.41 143 SER A CA 1
ATOM 1120 C C . SER A 1 143 ? 0.062 -29.011 -8.753 1.00 46.41 143 SER A C 1
ATOM 1122 O O . SER A 1 143 ? -0.477 -28.997 -9.856 1.00 46.41 143 SER A O 1
ATOM 1124 N N . ARG A 1 144 ? 1.383 -29.151 -8.599 1.00 41.41 144 ARG A N 1
ATOM 1125 C CA . ARG A 1 144 ? 2.367 -29.491 -9.634 1.00 41.41 144 ARG A CA 1
ATOM 1126 C C . ARG A 1 144 ? 3.126 -30.725 -9.181 1.00 41.41 144 ARG A C 1
ATOM 1128 O O . ARG A 1 144 ? 3.479 -31.522 -10.068 1.00 41.41 144 ARG A O 1
#